Protein AF-A0A6G1X7W9-F1 (afdb_monomer)

Foldseek 3Di:
DDDDDDDDDAQWDWDADPNDIFTFGLPPVLLVLLVVLVVVLVVLVVVLVVVVVCVVVDDPVRVVVSVVSVLVSVQVNCCSGRNPPRSVVVCVVLVVDVVSVVVVVVVVVVVSVVSPPDCVVVVVVVVVVPDD

Organism: NCBI:txid1229268

Mean predicted aligned error: 7.96 Å

Nearest PDB structures (foldseek):
  3syv-assembly3_E  TM=3.782E-01  e=8.386E+00  Mus musculus

Secondary structure (DSSP, 8-state):
-PPP---PPPSEEEEEETTEEEEEE-SHHHHHHHHHHHHHHHHHHHHHHHHHTTGGGS-HHHHHHHHHHHHHHHHHHHHHHH-TTHHHHHHHHTTS-HHHHHHHHHHHHHHHHHHS--HHHHHHHHHHTT--

Solvent-accessible surface area (backbone atoms only — not comparable to full-atom values): 7828 Å² total; per-residue (Å²): 135,88,85,87,84,87,81,85,78,73,59,52,50,77,47,76,56,95,94,40,80,34,63,44,54,64,41,72,69,47,43,52,54,50,51,56,43,51,56,49,42,53,54,51,49,55,53,48,55,62,51,57,78,47,48,93,80,46,52,74,68,55,49,51,55,49,51,54,55,54,51,50,52,52,36,57,45,40,23,67,58,58,33,84,72,35,36,63,57,52,39,55,72,36,69,72,33,64,81,63,40,48,62,57,54,52,52,52,50,56,51,48,56,72,69,47,72,66,63,59,60,62,49,52,53,62,66,59,72,75,72,127

Structure (mmCIF, N/CA/C/O backbone):
data_AF-A0A6G1X7W9-F1
#
_entry.id   AF-A0A6G1X7W9-F1
#
loop_
_atom_site.group_PDB
_atom_site.id
_atom_site.type_symbol
_atom_site.label_atom_id
_atom_site.label_alt_id
_atom_site.label_comp_id
_atom_site.label_asym_id
_atom_site.label_entity_id
_atom_site.label_seq_id
_atom_site.pdbx_PDB_ins_code
_atom_site.Cartn_x
_atom_site.Cartn_y
_atom_site.Cartn_z
_atom_site.occupancy
_atom_site.B_iso_or_equiv
_atom_site.auth_seq_id
_atom_site.auth_comp_id
_atom_site.auth_asym_id
_atom_site.auth_atom_id
_atom_site.pdbx_PDB_model_num
ATOM 1 N N . MET A 1 1 ? 38.014 -1.513 -33.784 1.00 52.16 1 MET A N 1
ATOM 2 C CA . MET A 1 1 ? 37.260 -0.483 -33.035 1.00 52.16 1 MET A CA 1
ATOM 3 C C . MET A 1 1 ? 36.343 -1.215 -32.073 1.00 52.16 1 MET A C 1
ATOM 5 O O . MET A 1 1 ? 35.728 -2.182 -32.504 1.00 52.16 1 MET A O 1
ATOM 9 N N . ALA A 1 2 ? 36.313 -0.844 -30.793 1.00 67.19 2 ALA A N 1
ATOM 10 C CA . ALA A 1 2 ? 35.417 -1.474 -29.826 1.00 67.19 2 ALA A CA 1
ATOM 11 C C . ALA A 1 2 ? 34.045 -0.788 -29.886 1.00 67.19 2 ALA A C 1
ATOM 13 O O . ALA A 1 2 ? 33.973 0.430 -29.745 1.00 67.19 2 ALA A O 1
ATOM 14 N N . ASN A 1 3 ? 32.982 -1.563 -30.106 1.00 70.38 3 ASN A N 1
ATOM 15 C CA . ASN A 1 3 ? 31.612 -1.086 -29.936 1.00 70.38 3 ASN A CA 1
ATOM 16 C C . ASN A 1 3 ? 31.228 -1.238 -28.464 1.00 70.38 3 ASN A C 1
ATOM 18 O O . ASN A 1 3 ? 31.253 -2.345 -27.929 1.00 70.38 3 ASN A O 1
ATOM 22 N N . LEU A 1 4 ? 30.884 -0.124 -27.823 1.00 81.31 4 LEU A N 1
ATOM 23 C CA . LEU A 1 4 ? 30.321 -0.102 -26.478 1.00 81.31 4 LEU A CA 1
ATOM 24 C C . LEU A 1 4 ? 28.799 -0.011 -26.606 1.00 81.31 4 LEU A C 1
ATOM 26 O O . LEU A 1 4 ? 28.287 0.980 -27.120 1.00 81.31 4 LEU A O 1
ATOM 30 N N . ASN A 1 5 ? 28.093 -1.041 -26.140 1.00 81.69 5 ASN A N 1
ATOM 31 C CA . ASN A 1 5 ? 26.633 -1.076 -26.095 1.00 81.69 5 ASN A CA 1
ATOM 32 C C . ASN A 1 5 ? 26.170 -0.968 -24.639 1.00 81.69 5 ASN A C 1
ATOM 34 O O . ASN A 1 5 ? 26.631 -1.720 -23.783 1.00 81.69 5 ASN A O 1
ATOM 38 N N . PHE A 1 6 ? 25.243 -0.051 -24.378 1.00 90.06 6 PHE A N 1
ATOM 39 C CA . PHE A 1 6 ? 24.587 0.145 -23.088 1.00 90.06 6 PHE A CA 1
ATOM 40 C C . PHE A 1 6 ? 23.069 0.130 -23.311 1.00 90.06 6 PHE A C 1
ATOM 42 O O . PHE A 1 6 ? 22.592 0.718 -24.281 1.00 90.06 6 PHE A O 1
ATOM 49 N N . SER A 1 7 ? 22.317 -0.537 -22.433 1.00 86.56 7 SER A N 1
ATOM 50 C CA . SER A 1 7 ? 20.851 -0.590 -22.474 1.00 86.56 7 SER A CA 1
ATOM 51 C C . SER A 1 7 ? 20.291 -0.249 -21.102 1.00 86.56 7 SER A C 1
ATOM 53 O O . SER A 1 7 ? 20.801 -0.726 -20.093 1.00 86.56 7 SER A O 1
ATOM 55 N N . PHE A 1 8 ? 19.220 0.539 -21.077 1.00 86.94 8 PHE A N 1
ATOM 56 C CA . PHE A 1 8 ? 18.464 0.807 -19.859 1.00 86.94 8 PHE A CA 1
ATOM 57 C C . PHE A 1 8 ? 17.506 -0.349 -19.558 1.00 86.94 8 PHE A C 1
ATOM 59 O O . PHE A 1 8 ? 16.936 -0.949 -20.474 1.00 86.94 8 PHE A O 1
ATOM 66 N N . GLU A 1 9 ? 17.319 -0.644 -18.276 1.00 87.69 9 GLU A N 1
ATOM 67 C CA . GLU A 1 9 ? 16.262 -1.539 -17.810 1.00 87.69 9 GLU A CA 1
ATOM 68 C C . GLU A 1 9 ? 14.909 -0.817 -17.791 1.00 87.69 9 GLU A C 1
ATOM 70 O O . GLU A 1 9 ? 14.827 0.414 -17.833 1.00 87.69 9 GLU A O 1
ATOM 75 N N . LYS A 1 10 ? 13.821 -1.589 -17.753 1.00 91.00 10 LYS A N 1
ATOM 76 C CA . LYS A 1 10 ? 12.471 -1.026 -17.658 1.00 91.00 10 LYS A CA 1
ATOM 77 C C . LYS A 1 10 ? 12.242 -0.507 -16.246 1.00 91.00 10 LYS A C 1
ATOM 79 O O . LYS A 1 10 ? 12.539 -1.218 -15.302 1.00 91.00 10 LYS A O 1
ATOM 84 N N . ALA A 1 11 ? 11.648 0.676 -16.110 1.00 93.38 11 ALA A N 1
ATOM 85 C CA . ALA A 1 11 ? 11.397 1.309 -14.817 1.00 93.38 11 ALA A CA 1
ATOM 86 C C . ALA A 1 11 ? 10.173 0.733 -14.073 1.00 93.38 11 ALA A C 1
ATOM 88 O O . ALA A 1 11 ? 9.296 1.480 -13.644 1.00 93.38 11 ALA A O 1
ATOM 89 N N . TYR A 1 12 ? 10.061 -0.593 -13.980 1.00 94.88 12 TYR A N 1
ATOM 90 C CA . TYR A 1 12 ? 9.042 -1.247 -13.163 1.00 94.88 12 TYR A CA 1
ATOM 91 C C . TYR A 1 12 ? 9.511 -2.607 -12.648 1.00 94.88 12 TYR A C 1
ATOM 93 O O . TYR A 1 12 ? 10.212 -3.336 -13.349 1.00 94.88 12 TYR A O 1
ATOM 101 N N . ASP A 1 13 ? 9.025 -2.978 -11.470 1.00 94.50 13 ASP A N 1
ATOM 102 C CA . ASP A 1 13 ? 9.075 -4.351 -10.975 1.00 94.50 13 ASP A CA 1
ATOM 103 C C . ASP A 1 13 ? 7.725 -5.037 -11.198 1.00 94.50 13 ASP A C 1
ATOM 105 O O . ASP A 1 13 ? 6.693 -4.386 -11.377 1.00 94.50 13 ASP A O 1
ATOM 109 N N . THR A 1 14 ? 7.728 -6.369 -11.207 1.00 94.19 14 THR A N 1
ATOM 110 C CA . THR A 1 14 ? 6.503 -7.175 -11.275 1.00 94.19 14 THR A CA 1
ATOM 111 C C . THR A 1 14 ? 6.337 -7.949 -9.978 1.00 94.19 14 THR A C 1
ATOM 113 O O . THR A 1 14 ? 7.256 -8.647 -9.559 1.00 94.19 14 THR A O 1
ATOM 116 N N . ILE A 1 15 ? 5.164 -7.829 -9.361 1.00 93.62 15 ILE A N 1
ATOM 117 C CA . ILE A 1 15 ? 4.764 -8.615 -8.194 1.00 93.62 15 ILE A CA 1
ATOM 118 C C . ILE A 1 15 ? 3.631 -9.535 -8.621 1.00 93.62 15 ILE A C 1
ATOM 120 O O . ILE A 1 15 ? 2.609 -9.069 -9.126 1.00 93.62 15 ILE A O 1
ATOM 124 N N . SER A 1 16 ? 3.797 -10.828 -8.371 1.00 93.31 16 SER A N 1
ATOM 1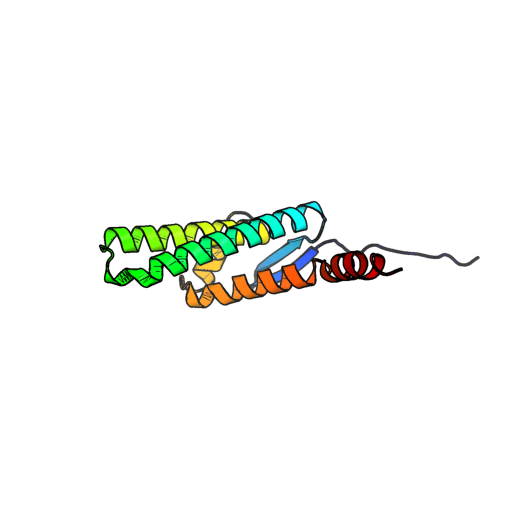25 C CA . SER A 1 16 ? 2.757 -11.829 -8.586 1.00 93.31 16 SER A CA 1
ATOM 126 C C . SER A 1 16 ? 1.995 -12.067 -7.282 1.00 93.31 16 SER A C 1
ATOM 128 O O . SER A 1 16 ? 2.576 -12.491 -6.284 1.00 93.31 16 SER A O 1
ATOM 130 N N . ILE A 1 17 ? 0.689 -11.798 -7.280 1.00 92.19 17 ILE A N 1
ATOM 131 C CA . ILE A 1 17 ? -0.206 -11.999 -6.134 1.00 92.19 17 ILE A CA 1
ATOM 132 C C . ILE A 1 17 ? -1.348 -12.904 -6.585 1.00 92.19 17 ILE A C 1
ATOM 134 O O . ILE A 1 17 ? -2.149 -12.497 -7.424 1.00 92.19 17 ILE A O 1
ATOM 138 N N . ASN A 1 18 ? -1.441 -14.114 -6.021 1.00 87.06 18 ASN A N 1
ATOM 139 C CA . ASN A 1 18 ? -2.487 -15.098 -6.345 1.00 87.06 18 ASN A CA 1
ATOM 140 C C . ASN A 1 18 ? -2.702 -15.249 -7.865 1.00 87.06 18 ASN A C 1
ATOM 142 O O . ASN A 1 18 ? -3.803 -15.031 -8.373 1.00 87.06 18 ASN A O 1
ATOM 146 N N . ASP A 1 19 ? -1.614 -15.548 -8.583 1.00 87.69 19 ASP A N 1
ATOM 147 C CA . ASP A 1 19 ? -1.572 -15.760 -10.039 1.00 87.69 19 ASP A CA 1
ATOM 148 C C . ASP A 1 19 ? -1.913 -14.531 -10.905 1.00 87.69 19 ASP A C 1
ATOM 150 O O . ASP A 1 19 ? -2.164 -14.653 -12.107 1.00 87.69 19 ASP A O 1
ATOM 154 N N . LYS A 1 20 ? -1.904 -13.326 -10.320 1.00 91.75 20 LYS A N 1
ATOM 155 C CA . LYS A 1 20 ? -2.010 -12.057 -11.051 1.00 91.75 20 LYS A CA 1
ATOM 156 C C . LYS A 1 20 ? -0.743 -11.234 -10.915 1.00 91.75 20 LYS A C 1
ATOM 158 O O . LYS A 1 20 ? -0.282 -10.975 -9.806 1.00 91.75 20 LYS A O 1
ATOM 163 N N . ASP A 1 21 ? -0.243 -10.766 -12.050 1.00 94.62 21 ASP A N 1
ATOM 164 C CA . ASP A 1 21 ? 0.931 -9.907 -12.112 1.00 94.62 21 ASP A CA 1
ATOM 165 C C . ASP A 1 21 ? 0.535 -8.435 -12.073 1.00 94.62 21 ASP A C 1
ATOM 167 O O . ASP A 1 21 ? -0.251 -7.948 -12.892 1.00 94.62 21 ASP A O 1
ATOM 171 N N . TYR A 1 22 ? 1.144 -7.713 -11.143 1.00 95.06 22 TYR A N 1
ATOM 172 C CA . TYR A 1 22 ? 1.004 -6.277 -10.996 1.00 95.06 22 TYR A CA 1
ATOM 173 C C . TYR A 1 22 ? 2.342 -5.600 -11.250 1.00 95.06 22 TYR A C 1
ATOM 175 O O . TYR A 1 22 ? 3.383 -6.054 -10.776 1.00 95.06 22 TYR A O 1
ATOM 183 N N . LYS A 1 23 ? 2.313 -4.498 -12.000 1.00 95.25 23 LYS A N 1
ATOM 184 C CA . LYS A 1 23 ? 3.505 -3.701 -12.293 1.00 95.25 23 LYS A CA 1
ATOM 185 C C . LYS A 1 23 ? 3.584 -2.536 -11.326 1.00 95.25 23 LYS A C 1
ATOM 187 O O . LYS A 1 23 ? 2.692 -1.691 -11.337 1.00 95.25 23 LYS A O 1
ATOM 192 N N . LEU A 1 24 ? 4.663 -2.475 -10.556 1.00 95.25 24 LEU A N 1
ATOM 193 C CA . LEU A 1 24 ? 4.985 -1.313 -9.742 1.00 95.25 24 LEU A CA 1
ATOM 194 C C . LEU A 1 24 ? 6.054 -0.493 -10.445 1.00 95.25 24 LEU A C 1
ATOM 196 O O . LEU A 1 24 ? 7.195 -0.929 -10.597 1.00 95.25 24 LEU A O 1
ATOM 200 N N . TYR A 1 25 ? 5.662 0.688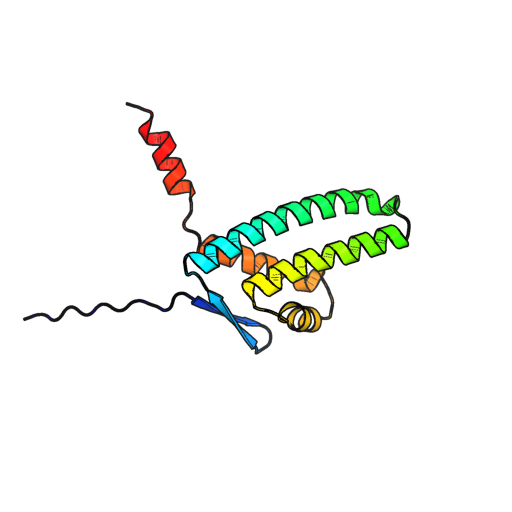 -10.902 1.00 94.50 25 TYR A N 1
ATOM 201 C CA . TYR A 1 25 ? 6.540 1.566 -11.655 1.00 94.50 25 TYR A CA 1
ATOM 202 C C . TYR A 1 25 ? 7.427 2.378 -10.712 1.00 94.50 25 TYR A C 1
ATOM 204 O O . TYR A 1 25 ? 6.966 2.889 -9.696 1.00 94.50 25 TYR A O 1
ATOM 212 N N . TYR A 1 26 ? 8.706 2.502 -11.048 1.00 92.62 26 TYR A N 1
ATOM 213 C CA . TYR A 1 26 ? 9.672 3.298 -10.289 1.00 92.62 26 TYR A CA 1
ATOM 214 C C . TYR A 1 26 ? 10.272 4.440 -11.119 1.00 92.62 26 TYR A C 1
ATOM 216 O O . TYR A 1 26 ? 11.351 4.939 -10.808 1.00 92.62 26 TYR A O 1
ATOM 224 N N . ASP A 1 27 ? 9.581 4.870 -12.176 1.00 92.88 27 ASP A N 1
ATOM 225 C CA . ASP A 1 27 ? 9.852 6.171 -12.784 1.00 92.88 27 ASP A CA 1
ATOM 226 C C . ASP A 1 27 ? 9.563 7.318 -11.793 1.00 92.88 27 ASP A C 1
ATOM 228 O O . ASP A 1 27 ? 8.834 7.147 -10.810 1.00 92.88 27 ASP A O 1
ATOM 232 N N . ASP A 1 28 ? 10.145 8.489 -12.049 1.00 90.44 28 ASP A N 1
ATOM 233 C CA . ASP A 1 28 ? 10.095 9.635 -11.134 1.00 90.44 28 ASP A CA 1
ATOM 234 C C . ASP A 1 28 ? 8.660 10.086 -10.799 1.00 90.44 28 ASP A C 1
ATOM 236 O O . ASP A 1 28 ? 8.379 10.454 -9.652 1.00 90.44 28 ASP A O 1
ATOM 240 N N . ASP A 1 29 ? 7.740 10.037 -11.770 1.00 93.12 29 ASP A N 1
ATOM 241 C CA . ASP A 1 29 ? 6.347 10.447 -11.574 1.00 93.12 29 ASP A CA 1
ATOM 242 C C . ASP A 1 29 ? 5.606 9.442 -10.682 1.00 93.12 29 ASP A C 1
ATOM 244 O O . ASP A 1 29 ? 4.909 9.830 -9.732 1.00 93.12 29 ASP A O 1
ATOM 248 N N . SER A 1 30 ? 5.803 8.147 -10.939 1.00 94.50 30 SER A N 1
ATOM 249 C CA . SER A 1 30 ? 5.235 7.060 -10.141 1.00 94.50 30 SER A CA 1
ATOM 250 C C . SER A 1 30 ? 5.757 7.076 -8.704 1.00 94.50 30 SER A C 1
ATOM 252 O O . SER A 1 30 ? 4.955 7.076 -7.767 1.00 94.50 30 SER A O 1
ATOM 254 N N . LEU A 1 31 ? 7.075 7.190 -8.497 1.00 93.12 31 LEU A N 1
ATOM 255 C CA . LEU A 1 31 ? 7.666 7.244 -7.154 1.00 93.12 31 LEU A CA 1
ATOM 256 C C . LEU A 1 31 ? 7.154 8.436 -6.350 1.00 93.12 31 LEU A C 1
ATOM 258 O O . LEU A 1 31 ? 6.817 8.284 -5.175 1.00 93.12 31 LEU A O 1
ATOM 262 N N . ARG A 1 32 ? 7.040 9.614 -6.974 1.00 9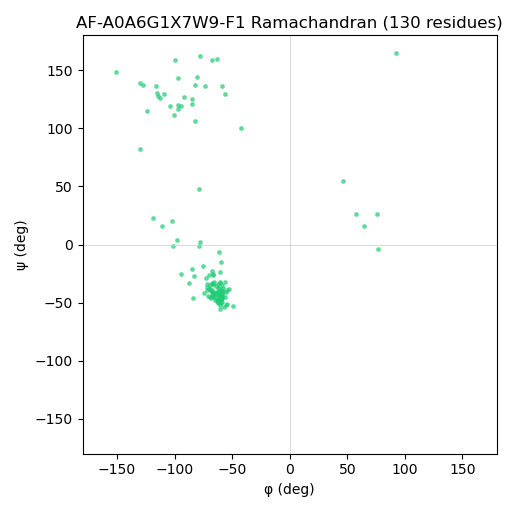1.88 32 ARG A N 1
ATOM 263 C CA . ARG A 1 32 ? 6.489 10.800 -6.310 1.00 91.88 32 ARG A CA 1
ATOM 264 C C . ARG A 1 32 ? 5.047 10.567 -5.863 1.00 91.88 32 ARG A C 1
ATOM 266 O O . ARG A 1 32 ? 4.711 10.840 -4.710 1.00 91.88 32 ARG A O 1
ATOM 273 N N . LYS A 1 33 ? 4.208 10.016 -6.746 1.00 94.31 33 LYS A N 1
ATOM 274 C CA . LYS A 1 33 ? 2.816 9.666 -6.424 1.00 94.31 33 LYS A CA 1
ATOM 275 C C . LYS A 1 33 ? 2.746 8.667 -5.264 1.00 94.31 33 LYS A C 1
ATOM 277 O O . LYS A 1 33 ? 1.933 8.831 -4.355 1.00 94.31 33 LYS A O 1
ATOM 282 N N . TYR A 1 34 ? 3.599 7.647 -5.283 1.00 94.81 34 TYR A N 1
ATOM 283 C CA . TYR A 1 34 ? 3.646 6.603 -4.260 1.00 94.81 34 TYR A CA 1
ATOM 284 C C . TYR A 1 34 ? 4.098 7.142 -2.902 1.00 94.81 34 TYR A C 1
ATOM 286 O O . TYR A 1 34 ? 3.484 6.819 -1.888 1.00 94.81 34 TYR A O 1
ATOM 294 N N . GLN A 1 35 ? 5.103 8.019 -2.872 1.00 92.62 35 GLN A N 1
ATOM 295 C CA . GLN A 1 35 ? 5.552 8.698 -1.654 1.00 92.62 35 GLN A CA 1
ATOM 296 C C . GLN A 1 35 ? 4.450 9.563 -1.037 1.00 92.62 35 GLN A C 1
ATOM 298 O O . GLN A 1 35 ? 4.186 9.463 0.165 1.00 92.62 35 GLN A O 1
ATOM 303 N N . ASP A 1 36 ? 3.775 10.386 -1.845 1.00 92.88 36 ASP A N 1
ATOM 304 C CA . ASP A 1 36 ? 2.673 11.231 -1.375 1.00 92.88 36 ASP A CA 1
ATOM 305 C C . ASP A 1 36 ? 1.539 10.376 -0.788 1.00 92.88 36 ASP A C 1
ATOM 307 O O . ASP A 1 36 ? 1.011 10.675 0.292 1.00 92.88 36 ASP A O 1
ATOM 311 N N . GLN A 1 37 ? 1.215 9.263 -1.451 1.00 94.44 37 GLN A N 1
ATOM 312 C CA . GLN A 1 37 ? 0.198 8.332 -0.976 1.00 94.44 37 GLN A CA 1
ATOM 313 C C . GLN A 1 37 ? 0.627 7.585 0.294 1.00 94.44 37 GLN A C 1
ATOM 315 O O . GLN A 1 37 ? -0.182 7.449 1.210 1.00 94.44 37 GLN A O 1
ATOM 320 N N . ALA A 1 38 ? 1.884 7.153 0.410 1.00 91.69 38 ALA A N 1
ATOM 321 C CA . ALA A 1 38 ? 2.410 6.514 1.617 1.00 91.69 38 ALA A CA 1
ATOM 322 C C . ALA A 1 38 ? 2.375 7.470 2.825 1.00 91.69 38 ALA A C 1
ATOM 324 O O . ALA A 1 38 ? 1.965 7.090 3.927 1.00 91.69 38 ALA A O 1
ATOM 325 N N . LEU A 1 39 ? 2.714 8.749 2.617 1.00 91.81 39 LEU A N 1
ATOM 326 C CA . LEU A 1 39 ? 2.599 9.788 3.644 1.00 91.81 39 LEU A CA 1
ATOM 327 C C . LEU A 1 39 ? 1.143 10.036 4.056 1.00 91.81 39 LEU A C 1
ATOM 329 O O . LEU A 1 39 ? 0.865 10.219 5.247 1.00 91.81 39 LEU A O 1
ATOM 333 N N . LYS A 1 40 ? 0.210 10.055 3.095 1.00 92.50 40 LYS A N 1
ATOM 334 C CA . LYS A 1 40 ? -1.231 10.164 3.368 1.00 92.50 40 LYS A CA 1
ATOM 335 C C . LYS A 1 40 ? -1.717 8.962 4.178 1.00 92.50 40 LYS A C 1
ATOM 337 O O . LYS A 1 40 ? -2.327 9.155 5.229 1.00 92.50 40 LYS A O 1
ATOM 342 N N . TYR A 1 41 ? -1.376 7.751 3.742 1.00 91.31 41 TYR A N 1
ATOM 343 C CA . TYR A 1 41 ? -1.722 6.498 4.406 1.00 91.31 41 TYR A CA 1
ATOM 344 C C . TYR A 1 41 ? -1.267 6.493 5.867 1.00 91.31 41 TYR A C 1
ATOM 346 O O . TYR A 1 41 ? -2.089 6.322 6.763 1.00 91.31 41 TYR A O 1
ATOM 354 N N . LYS A 1 42 ? 0.007 6.810 6.135 1.00 89.62 42 LYS A N 1
ATOM 355 C CA . LYS A 1 42 ? 0.548 6.876 7.502 1.00 89.62 42 LYS A CA 1
ATOM 356 C C . LYS A 1 42 ? -0.238 7.837 8.401 1.00 89.62 42 LYS A C 1
ATOM 358 O O . LYS A 1 42 ? -0.582 7.491 9.529 1.00 89.62 42 LYS A O 1
ATOM 363 N N . LYS A 1 43 ? -0.569 9.032 7.897 1.00 92.06 43 LYS A N 1
ATOM 364 C CA . LYS A 1 43 ? -1.360 10.025 8.647 1.00 92.06 43 LYS A CA 1
ATOM 365 C C . LYS A 1 43 ? -2.768 9.523 8.960 1.00 92.06 43 LYS A C 1
ATOM 367 O O . LYS A 1 43 ? -3.261 9.768 10.062 1.00 92.06 43 LYS A O 1
ATOM 372 N N . GLU A 1 44 ? -3.430 8.875 8.006 1.00 91.19 44 GLU A N 1
ATOM 373 C CA . GLU A 1 44 ? -4.783 8.350 8.206 1.00 91.19 44 GLU A CA 1
ATOM 374 C C . GLU A 1 44 ? -4.794 7.134 9.137 1.00 91.19 44 GLU A C 1
ATOM 376 O O . GLU A 1 44 ? -5.634 7.085 10.035 1.00 91.19 44 GLU A O 1
ATOM 381 N N . VAL A 1 45 ? -3.808 6.238 9.039 1.00 88.19 45 VAL A N 1
ATOM 382 C CA . VAL A 1 45 ? -3.618 5.129 9.988 1.00 88.19 45 VAL A CA 1
ATOM 383 C C . VAL A 1 45 ? -3.399 5.652 11.406 1.00 88.19 45 VAL A C 1
ATOM 385 O O . VAL A 1 45 ? -4.083 5.217 12.329 1.00 88.19 45 VAL A O 1
ATOM 388 N N . ASP A 1 46 ? -2.532 6.647 11.604 1.00 89.31 46 ASP A N 1
ATOM 389 C CA . ASP A 1 46 ? -2.311 7.241 12.929 1.00 89.31 46 ASP A CA 1
ATOM 390 C C . ASP A 1 46 ? -3.599 7.841 13.518 1.00 89.31 46 ASP A C 1
ATOM 392 O O . ASP A 1 46 ? -3.875 7.716 14.717 1.00 89.31 46 ASP A O 1
ATOM 396 N N . LYS A 1 47 ? -4.414 8.505 12.687 1.00 89.31 47 LYS A N 1
ATOM 397 C CA . LYS A 1 47 ? -5.727 9.029 13.099 1.00 89.31 47 LYS A CA 1
ATOM 398 C C . LYS A 1 47 ? -6.704 7.901 13.418 1.00 89.31 47 LYS A C 1
ATOM 400 O O . LYS A 1 47 ? -7.428 8.004 14.411 1.00 89.31 47 LYS A O 1
ATOM 405 N N . TYR A 1 48 ? -6.728 6.855 12.597 1.00 88.62 48 TYR A N 1
ATOM 406 C CA . TYR A 1 48 ? -7.573 5.681 12.772 1.00 88.62 48 TYR A CA 1
ATOM 407 C C . TYR A 1 48 ? -7.246 4.975 14.090 1.00 88.62 48 TYR A C 1
ATOM 409 O O . TYR A 1 48 ? -8.123 4.843 14.938 1.00 88.62 48 TYR A O 1
ATOM 417 N N . LEU A 1 49 ? -5.973 4.657 14.340 1.00 86.94 49 LEU A N 1
ATOM 418 C CA . LEU A 1 49 ? -5.512 4.009 15.570 1.00 86.94 49 LEU A CA 1
ATOM 419 C C . LEU A 1 49 ? -5.839 4.842 16.818 1.00 86.94 49 LEU A C 1
ATOM 421 O O . LEU A 1 49 ? -6.268 4.305 17.839 1.00 86.94 49 LEU A O 1
ATOM 425 N N . LYS A 1 50 ? -5.697 6.174 16.753 1.00 89.69 50 LYS A N 1
ATOM 426 C CA . LYS A 1 50 ? -6.095 7.070 17.857 1.00 89.69 50 LYS A CA 1
ATOM 427 C C . LYS A 1 50 ? -7.590 6.999 18.168 1.00 89.69 50 LYS A C 1
ATOM 429 O O . LYS A 1 50 ? -7.964 7.097 19.335 1.00 89.69 50 LYS A O 1
ATOM 434 N N . LYS A 1 51 ? -8.435 6.864 17.145 1.00 87.62 51 LYS A N 1
ATOM 435 C CA . LYS A 1 51 ? -9.887 6.705 17.302 1.00 87.62 51 LYS A CA 1
ATOM 436 C C . LYS A 1 51 ? -10.244 5.304 17.794 1.00 87.62 51 LYS A C 1
ATOM 438 O O . LYS A 1 51 ? -11.044 5.188 18.713 1.00 87.62 51 LYS A O 1
ATOM 443 N N . GLN A 1 52 ? -9.588 4.276 17.265 1.00 85.31 52 GLN A N 1
ATOM 444 C CA . GLN A 1 52 ? -9.789 2.880 17.650 1.00 85.31 52 GLN A CA 1
ATOM 445 C C . GLN A 1 52 ? -9.471 2.632 19.132 1.00 85.31 52 GLN A C 1
ATOM 447 O O . GLN A 1 52 ? -10.177 1.884 19.794 1.00 85.31 52 GLN A O 1
ATOM 452 N N . LYS A 1 53 ? -8.496 3.340 19.719 1.00 88.12 53 LYS A N 1
ATOM 453 C CA . LYS A 1 53 ? -8.244 3.308 21.178 1.00 88.12 53 LYS A CA 1
ATOM 454 C C . LYS A 1 53 ? -9.433 3.756 22.039 1.00 88.12 53 LYS A C 1
ATOM 456 O O . LYS A 1 53 ? -9.410 3.560 23.246 1.00 88.12 53 LYS A O 1
ATOM 461 N N . LYS A 1 54 ? -10.440 4.401 21.447 1.00 88.06 54 LYS A N 1
ATOM 462 C CA . LYS A 1 54 ? -11.662 4.862 22.119 1.00 88.06 54 LYS A CA 1
ATOM 463 C C . LYS 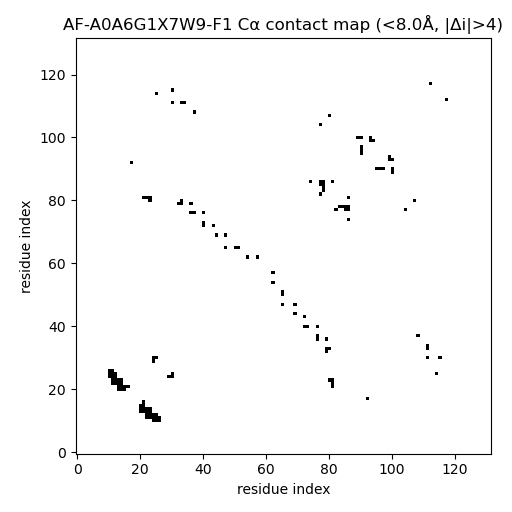A 1 54 ? -12.897 4.069 21.680 1.00 88.06 54 LYS A C 1
ATOM 465 O O . LYS A 1 54 ? -14.004 4.543 21.912 1.00 88.06 54 LYS A O 1
ATOM 470 N N . ILE A 1 55 ? -12.716 2.907 21.043 1.00 85.75 55 ILE A N 1
ATOM 471 C CA . ILE A 1 55 ? -13.804 2.113 20.453 1.00 85.75 55 ILE A CA 1
ATOM 472 C C . ILE A 1 55 ? -14.860 1.695 21.482 1.00 85.75 55 ILE A C 1
ATOM 474 O O . ILE A 1 55 ? -16.047 1.731 21.183 1.00 85.75 55 ILE A O 1
ATOM 478 N N . GLU A 1 56 ? -14.443 1.419 22.719 1.00 88.06 56 GLU A N 1
ATOM 479 C CA . GLU A 1 56 ? -15.329 1.065 23.839 1.00 88.06 56 GLU A CA 1
ATOM 480 C C . GLU A 1 56 ? -16.337 2.174 24.179 1.00 88.06 56 GLU A C 1
ATOM 482 O O . GLU A 1 56 ? -17.403 1.902 24.719 1.00 88.06 56 GLU A O 1
ATOM 487 N N . ASN A 1 57 ? -16.018 3.425 23.829 1.00 91.25 57 ASN A N 1
ATOM 488 C CA . ASN A 1 57 ? -16.870 4.590 24.064 1.00 91.25 57 ASN A CA 1
ATOM 489 C C . ASN A 1 57 ? -17.691 4.992 22.827 1.00 91.25 57 AS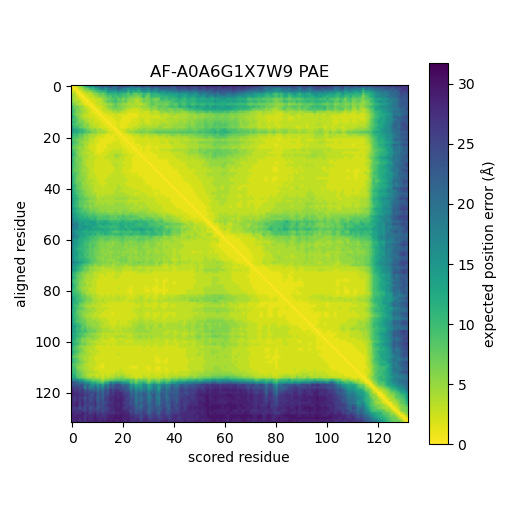N A C 1
ATOM 491 O O . ASN A 1 57 ? -18.336 6.040 22.840 1.00 91.25 57 ASN A O 1
ATOM 495 N N . MET A 1 58 ? -17.620 4.223 21.737 1.00 90.69 58 MET A N 1
ATOM 496 C CA . MET A 1 58 ? -18.321 4.515 20.487 1.00 90.69 58 MET A CA 1
ATOM 497 C C . MET A 1 58 ? -19.627 3.737 20.391 1.00 90.69 58 MET A C 1
ATOM 499 O O . MET A 1 58 ? -19.693 2.567 20.761 1.00 90.69 58 MET A O 1
ATOM 503 N N . THR A 1 59 ? -20.648 4.369 19.816 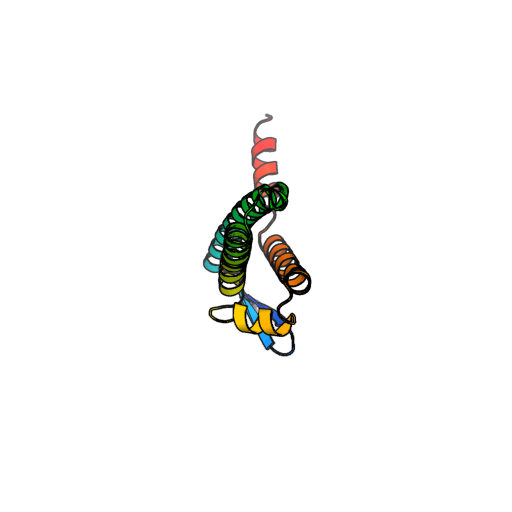1.00 92.25 59 THR A N 1
ATOM 504 C CA . THR A 1 59 ? -21.870 3.665 19.414 1.00 92.25 59 THR A CA 1
ATOM 505 C C . THR A 1 59 ? -21.584 2.709 18.254 1.00 92.25 59 THR A C 1
ATOM 507 O O . THR A 1 59 ? -20.637 2.914 17.496 1.00 92.25 59 THR A O 1
ATOM 510 N N . GLU A 1 60 ? -22.434 1.703 18.046 1.00 89.88 60 GLU A N 1
ATOM 511 C CA . GLU A 1 60 ? -22.301 0.776 16.907 1.00 89.88 60 GLU A CA 1
ATOM 512 C C . GLU A 1 60 ? -22.209 1.504 15.555 1.00 89.88 60 GLU A C 1
ATOM 514 O O . GLU A 1 60 ? -21.423 1.129 14.687 1.00 89.88 60 GLU A O 1
ATOM 519 N N . GLN A 1 61 ? -22.971 2.588 15.381 1.00 91.25 61 GLN A N 1
ATOM 520 C CA . GLN A 1 61 ? -22.925 3.399 14.164 1.00 91.25 61 GLN A CA 1
ATOM 521 C C . GLN A 1 61 ? -21.570 4.103 13.998 1.00 91.25 61 GLN A C 1
ATOM 523 O O . GLN A 1 61 ? -21.009 4.113 12.907 1.00 91.25 61 GLN A O 1
ATOM 528 N N . GLN A 1 62 ? -21.007 4.642 15.082 1.00 88.56 62 GLN A N 1
ATOM 529 C CA . GLN A 1 62 ? -19.682 5.266 15.061 1.00 88.56 62 GLN A CA 1
ATOM 530 C C . GLN A 1 62 ? -18.564 4.251 14.799 1.00 88.56 62 GLN A C 1
ATOM 532 O O . GLN A 1 62 ? -17.582 4.591 14.138 1.00 88.56 62 GLN A O 1
ATOM 537 N N . GLN A 1 63 ? -18.711 3.019 15.293 1.00 87.12 63 GLN A N 1
ATOM 538 C CA . GLN A 1 63 ? -17.778 1.928 15.014 1.00 87.12 63 GLN A CA 1
ATOM 539 C C . GLN A 1 63 ? -17.802 1.558 13.526 1.00 87.12 63 GLN A C 1
ATOM 541 O O . GLN A 1 63 ? -16.747 1.547 12.897 1.00 87.12 63 GLN A O 1
ATOM 546 N N . LYS A 1 64 ? -18.990 1.385 12.931 1.00 88.25 64 LYS A N 1
ATOM 547 C CA . LYS A 1 64 ? -19.131 1.131 11.486 1.00 88.25 64 LYS A CA 1
ATOM 548 C C . LYS A 1 64 ? -18.541 2.249 10.631 1.00 88.25 64 LYS A C 1
ATOM 550 O O . LYS A 1 64 ? -17.769 1.982 9.717 1.00 88.25 64 LYS A O 1
ATOM 555 N N . GLU A 1 65 ? -18.830 3.508 10.956 1.00 89.00 65 GLU A N 1
ATOM 556 C CA . GLU A 1 65 ? -18.242 4.644 10.235 1.00 89.00 65 GLU A CA 1
ATOM 557 C C . GLU A 1 65 ? -16.713 4.694 10.355 1.00 89.00 65 GLU A C 1
ATOM 559 O O . GLU A 1 65 ? -16.025 5.172 9.448 1.00 89.00 65 GLU A O 1
ATOM 564 N N . LEU A 1 66 ? -16.164 4.270 11.499 1.00 87.50 66 LEU A N 1
ATOM 565 C CA . LEU A 1 66 ? -14.722 4.191 11.692 1.00 87.50 66 LEU A CA 1
ATOM 566 C C . LEU A 1 66 ? -14.123 3.095 10.805 1.00 87.50 66 LEU A C 1
ATOM 568 O O . LEU A 1 66 ? -13.135 3.368 10.125 1.00 87.50 66 LEU A O 1
ATOM 572 N N . GLU A 1 67 ? -14.731 1.910 10.772 1.00 86.06 67 GLU A N 1
ATOM 573 C CA . GLU A 1 67 ? -14.322 0.792 9.913 1.00 86.06 67 GLU A CA 1
ATOM 574 C C . GLU A 1 67 ? -14.376 1.158 8.426 1.00 86.06 67 GLU A C 1
ATOM 576 O O . GLU A 1 67 ? -13.395 0.959 7.710 1.00 86.06 67 GLU A O 1
ATOM 581 N N . GLU A 1 68 ? -15.469 1.771 7.965 1.00 87.81 68 GLU A N 1
ATOM 582 C CA . GLU A 1 68 ? -15.614 2.226 6.578 1.00 87.81 68 GLU A CA 1
ATOM 583 C C . GLU A 1 68 ? -14.525 3.235 6.199 1.00 87.81 68 GLU A C 1
ATOM 585 O O . GLU A 1 68 ? -13.892 3.109 5.150 1.00 87.81 68 GLU A O 1
ATOM 590 N N . LYS A 1 69 ? -14.228 4.200 7.081 1.00 86.06 69 LYS A N 1
ATOM 591 C CA . LYS A 1 69 ? -13.109 5.139 6.881 1.00 86.06 69 LYS A CA 1
ATOM 592 C C . LYS A 1 69 ? -11.764 4.419 6.826 1.00 86.06 69 LYS A C 1
ATOM 594 O O . LYS A 1 69 ? -10.915 4.818 6.032 1.00 86.06 69 LYS A O 1
ATOM 599 N N . GLY A 1 70 ? -11.598 3.372 7.636 1.00 84.31 70 GLY A N 1
ATOM 600 C CA . GLY A 1 70 ? -10.488 2.422 7.578 1.00 84.31 70 GLY A CA 1
ATOM 601 C C . GLY A 1 70 ? -10.254 1.893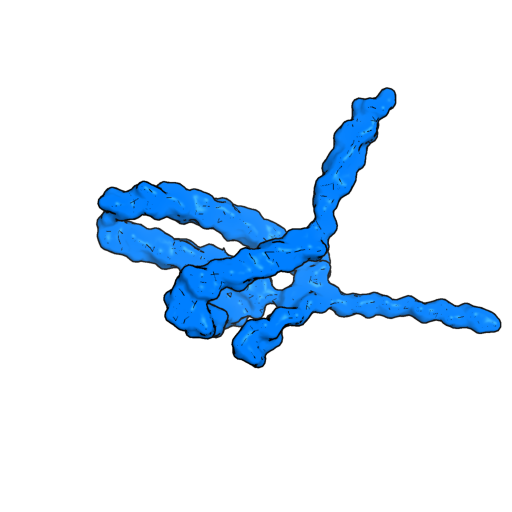 6.165 1.00 84.31 70 GLY A C 1
ATOM 602 O O . GLY A 1 70 ? -9.165 2.007 5.608 1.00 84.31 70 GLY A O 1
ATOM 603 N N . MET A 1 71 ? -11.315 1.371 5.556 1.00 87.75 71 MET A N 1
ATOM 604 C CA . MET A 1 71 ? -11.255 0.752 4.231 1.00 87.75 71 MET A CA 1
ATOM 605 C C . MET A 1 71 ? -10.958 1.752 3.112 1.00 87.75 71 MET A C 1
ATOM 607 O O . MET A 1 71 ? -10.281 1.399 2.147 1.00 87.75 71 MET A O 1
ATOM 611 N N . VAL A 1 72 ? -11.419 3.002 3.231 1.00 91.31 72 VAL A N 1
ATOM 612 C CA . VAL A 1 72 ? -11.229 4.023 2.186 1.00 91.31 72 VAL A CA 1
ATOM 613 C C . VAL A 1 72 ? -9.749 4.323 1.947 1.00 91.31 72 VAL A C 1
ATOM 615 O O . VAL A 1 72 ? -9.302 4.278 0.803 1.00 91.31 72 VAL A O 1
ATOM 618 N N . PHE A 1 73 ? -8.960 4.593 2.993 1.00 88.81 73 PHE A N 1
ATOM 619 C CA . PHE A 1 73 ? -7.547 4.942 2.784 1.00 88.81 73 PHE A CA 1
ATOM 620 C C . PHE A 1 73 ? -6.699 3.734 2.362 1.00 88.81 73 PHE A C 1
ATOM 622 O O . PHE A 1 73 ? -5.717 3.902 1.639 1.00 88.81 73 PHE A O 1
ATOM 629 N N . VAL A 1 74 ? -7.082 2.519 2.775 1.00 92.56 74 VAL A N 1
ATOM 630 C CA . VAL A 1 74 ? -6.456 1.276 2.296 1.00 92.56 74 VAL A CA 1
ATOM 631 C C . VAL A 1 74 ? -6.745 1.091 0.809 1.00 92.56 74 VAL A C 1
ATOM 633 O O . VAL A 1 74 ? -5.827 0.805 0.046 1.00 92.56 74 VAL A O 1
ATOM 636 N N . ARG A 1 75 ? -7.993 1.303 0.377 1.00 95.19 75 ARG A N 1
ATOM 637 C CA . ARG A 1 75 ? -8.373 1.243 -1.038 1.00 95.19 75 ARG A CA 1
ATOM 638 C C . ARG A 1 75 ? -7.558 2.209 -1.879 1.00 95.19 75 ARG A C 1
ATOM 640 O O . ARG A 1 75 ? -6.921 1.779 -2.832 1.00 95.19 75 ARG A O 1
ATOM 647 N N . GLU A 1 76 ? -7.532 3.483 -1.500 1.00 94.62 76 GLU A N 1
ATOM 648 C CA . GLU A 1 76 ? -6.769 4.497 -2.234 1.00 94.62 76 GLU A CA 1
ATOM 649 C C . GLU A 1 76 ? -5.276 4.154 -2.310 1.00 94.62 76 GLU A C 1
ATOM 651 O O . GLU A 1 76 ? -4.639 4.383 -3.339 1.00 94.62 76 GLU A O 1
ATOM 656 N N . PHE A 1 77 ? -4.705 3.609 -1.228 1.00 95.31 77 PHE A N 1
ATOM 657 C CA . PHE A 1 77 ? -3.324 3.134 -1.226 1.00 95.31 77 PHE A CA 1
ATOM 658 C C . PHE A 1 77 ? -3.142 2.020 -2.257 1.00 95.31 77 PHE A C 1
ATOM 660 O O . PHE A 1 77 ? -2.331 2.155 -3.164 1.00 95.31 77 PHE A O 1
ATOM 667 N N . VAL A 1 78 ? -3.937 0.958 -2.183 1.00 96.19 78 VAL A N 1
ATOM 668 C CA . VAL A 1 78 ? -3.792 -0.204 -3.067 1.00 96.19 78 VAL A CA 1
ATOM 669 C C . VAL A 1 78 ? -3.993 0.183 -4.524 1.00 96.19 78 VAL A C 1
ATOM 671 O O . VAL A 1 78 ? -3.161 -0.150 -5.359 1.00 96.19 78 VAL A O 1
ATOM 674 N N . GLU A 1 79 ? -5.031 0.953 -4.836 1.00 96.50 79 GLU A N 1
ATOM 675 C CA . GLU A 1 79 ? -5.306 1.371 -6.212 1.00 96.50 79 GLU A CA 1
ATOM 676 C C . GLU A 1 79 ? -4.238 2.312 -6.771 1.00 96.50 79 GLU A C 1
ATOM 678 O O . GLU A 1 79 ? -3.990 2.331 -7.977 1.00 96.50 79 GLU A O 1
ATOM 683 N N . THR A 1 80 ? -3.549 3.059 -5.905 1.00 96.44 80 THR A N 1
ATOM 684 C CA . THR A 1 80 ? -2.423 3.894 -6.324 1.00 96.44 80 THR A CA 1
ATOM 685 C C . THR A 1 80 ? -1.253 3.055 -6.828 1.00 96.44 80 THR A C 1
ATOM 687 O O . THR A 1 80 ? -0.696 3.401 -7.870 1.00 96.44 80 THR A O 1
ATOM 690 N N . PHE A 1 81 ? -0.903 1.974 -6.127 1.00 95.69 81 PHE A N 1
ATOM 691 C CA . PHE A 1 81 ? 0.234 1.113 -6.471 1.00 95.69 81 PHE A CA 1
ATOM 692 C C . PHE A 1 81 ? -0.125 0.067 -7.529 1.00 95.69 81 PHE A C 1
ATOM 694 O O . PHE A 1 81 ? 0.597 -0.106 -8.504 1.00 95.69 81 PHE A O 1
ATOM 701 N N . TYR A 1 82 ? -1.265 -0.600 -7.363 1.00 95.50 82 TYR A N 1
ATOM 702 C CA . TYR A 1 82 ? -1.658 -1.783 -8.128 1.00 95.50 82 TYR A CA 1
ATOM 703 C C . TYR A 1 82 ? -2.680 -1.487 -9.239 1.00 95.50 82 TYR A C 1
ATOM 705 O O . TYR A 1 82 ? -3.053 -2.390 -9.988 1.00 95.50 82 TYR A O 1
ATOM 713 N N . GLY A 1 83 ? -3.119 -0.231 -9.377 1.00 94.81 83 GLY A N 1
ATOM 714 C CA . GLY A 1 83 ? -4.061 0.220 -10.405 1.00 94.81 83 GLY A CA 1
ATOM 715 C C . GLY A 1 83 ? -5.529 0.181 -9.971 1.00 94.81 83 GLY A C 1
ATOM 716 O O . GLY A 1 83 ? -5.895 -0.436 -8.972 1.00 94.81 83 GLY A O 1
ATOM 717 N N . GLU A 1 84 ? -6.391 0.858 -10.724 1.00 94.44 84 GLU A N 1
ATOM 718 C CA . GLU A 1 84 ? -7.825 0.962 -10.424 1.00 94.44 84 GLU A CA 1
ATOM 719 C C . GLU A 1 84 ? -8.505 -0.419 -10.373 1.00 94.44 84 GLU A C 1
ATOM 721 O O . GLU A 1 84 ? -8.226 -1.296 -11.193 1.00 94.44 84 GLU A O 1
ATOM 726 N N . GLY A 1 85 ? -9.372 -0.641 -9.377 1.00 93.25 85 GLY A N 1
ATOM 727 C CA . GLY A 1 85 ? -10.076 -1.915 -9.184 1.00 93.25 85 GLY A CA 1
ATOM 728 C C . GLY A 1 85 ? -9.229 -3.045 -8.581 1.00 93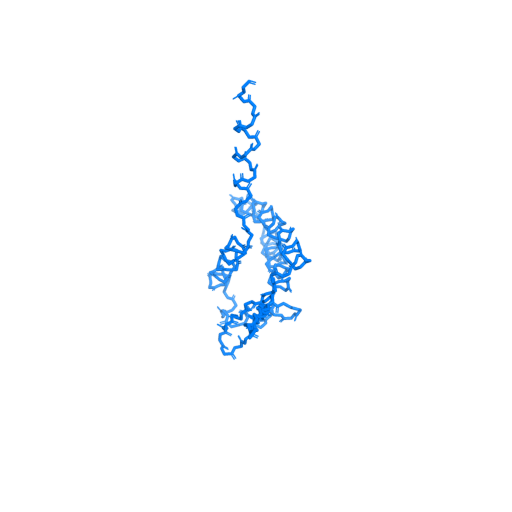.25 85 GLY A C 1
ATOM 729 O O . GLY A 1 85 ? -9.757 -4.119 -8.268 1.00 93.25 85 GLY A O 1
ATOM 730 N N . SER A 1 86 ? -7.928 -2.822 -8.360 1.00 95.31 86 SER A N 1
ATOM 731 C CA . SER A 1 86 ? -7.049 -3.802 -7.711 1.00 95.31 86 SER A CA 1
ATOM 732 C C . SER A 1 86 ? -7.458 -4.081 -6.264 1.00 95.31 86 SER A C 1
ATOM 734 O O . SER A 1 86 ? -7.400 -5.236 -5.843 1.00 95.31 86 SER A O 1
ATOM 736 N N . TYR A 1 87 ? -7.944 -3.071 -5.530 1.00 95.06 87 TYR A N 1
ATOM 737 C CA . TYR A 1 87 ? -8.368 -3.227 -4.138 1.00 95.06 87 TYR A CA 1
ATOM 738 C C . TYR A 1 87 ? -9.421 -4.319 -3.975 1.00 95.06 87 TYR A C 1
ATOM 740 O O . TYR A 1 87 ? -9.225 -5.221 -3.170 1.00 95.06 87 TYR A O 1
ATOM 748 N N . GLU A 1 88 ? -10.506 -4.280 -4.752 1.00 94.00 88 GLU A N 1
ATOM 749 C CA . GLU A 1 88 ? -11.593 -5.256 -4.620 1.00 94.00 88 GLU A CA 1
ATOM 750 C C . GLU A 1 88 ? -11.092 -6.677 -4.902 1.00 94.00 88 GLU A C 1
ATOM 752 O O . GLU A 1 88 ? -11.362 -7.603 -4.141 1.00 94.00 88 GLU A O 1
ATOM 757 N N . THR A 1 89 ? -10.286 -6.835 -5.955 1.00 94.38 89 THR A N 1
ATOM 758 C CA . THR A 1 89 ? -9.690 -8.127 -6.317 1.00 94.38 89 THR A CA 1
ATOM 759 C C . THR A 1 89 ? -8.811 -8.671 -5.192 1.00 94.38 89 THR A C 1
ATOM 761 O O . THR A 1 89 ? -8.951 -9.826 -4.789 1.00 94.38 89 THR A O 1
ATOM 764 N N . LEU A 1 90 ? -7.899 -7.846 -4.682 1.00 94.88 90 LEU A N 1
ATOM 765 C CA . LEU A 1 90 ? -6.925 -8.250 -3.673 1.00 94.88 90 LEU A CA 1
ATOM 766 C C . LEU A 1 90 ? -7.595 -8.469 -2.309 1.00 94.88 90 LEU A C 1
ATOM 768 O O . LEU A 1 90 ? -7.232 -9.391 -1.584 1.00 94.88 90 LEU A O 1
ATOM 772 N N . TYR A 1 91 ? -8.599 -7.659 -1.967 1.00 94.44 91 TYR A N 1
ATOM 773 C CA . TYR A 1 91 ? -9.344 -7.774 -0.715 1.00 94.44 91 TYR A CA 1
ATOM 774 C C . TYR A 1 91 ? -10.230 -9.022 -0.699 1.00 94.44 91 TYR A C 1
ATOM 776 O O . TYR A 1 91 ? -10.315 -9.723 0.310 1.00 94.44 91 TYR A O 1
ATOM 784 N N . GLN A 1 92 ? -10.841 -9.372 -1.833 1.00 94.25 92 GLN A N 1
ATOM 785 C CA . GLN A 1 92 ? -11.507 -10.665 -1.976 1.00 94.25 92 GLN A CA 1
ATOM 786 C C . GLN A 1 92 ? -10.513 -11.819 -1.829 1.00 94.25 92 GLN A C 1
ATOM 788 O O . GLN A 1 92 ? -10.797 -12.778 -1.110 1.00 94.25 92 GLN A O 1
ATOM 793 N N . ALA A 1 93 ? -9.333 -11.707 -2.443 1.00 93.25 93 ALA A N 1
ATOM 794 C CA . ALA A 1 93 ? -8.304 -12.737 -2.370 1.00 93.25 93 ALA A CA 1
ATOM 795 C C . ALA A 1 93 ? -7.705 -12.907 -0.959 1.00 93.25 93 ALA A C 1
ATOM 797 O O . ALA A 1 93 ? -7.279 -14.005 -0.610 1.00 93.25 93 ALA A O 1
ATOM 798 N N . SER A 1 94 ? -7.741 -11.873 -0.108 1.00 92.88 94 SER A N 1
ATOM 799 C CA . SER A 1 94 ? -7.370 -11.985 1.313 1.00 92.88 94 SER A CA 1
ATOM 800 C C . SER A 1 94 ? -8.456 -12.629 2.191 1.00 92.88 94 SER A C 1
ATOM 802 O O . SER A 1 94 ? -8.291 -12.736 3.411 1.00 92.88 94 SER A O 1
ATOM 804 N N . GLY A 1 95 ? -9.579 -13.051 1.596 1.00 93.31 95 GLY A N 1
ATOM 805 C CA . GLY A 1 95 ? -10.742 -13.581 2.306 1.00 93.31 95 GLY A CA 1
ATOM 806 C C . GLY A 1 95 ? -11.569 -12.495 2.992 1.00 93.31 95 GLY A C 1
ATOM 807 O O . GLY A 1 95 ? -12.206 -12.769 4.006 1.00 93.31 95 GLY A O 1
ATOM 808 N N . LYS A 1 96 ? -11.531 -11.253 2.482 1.00 92.25 96 LYS A N 1
ATOM 809 C CA . LYS A 1 96 ? -12.156 -10.066 3.097 1.00 92.25 96 LYS A CA 1
ATOM 810 C C . LYS A 1 96 ? -11.659 -9.795 4.523 1.00 92.25 96 LYS A C 1
ATOM 812 O O . LYS A 1 96 ? -12.346 -9.182 5.338 1.00 92.25 96 LYS A O 1
ATOM 817 N N . SER A 1 97 ? -10.440 -10.234 4.830 1.00 89.50 97 SER A N 1
ATOM 818 C CA . SER A 1 97 ? -9.794 -10.022 6.122 1.00 89.50 97 SER A CA 1
ATOM 819 C C . SER A 1 97 ? -8.744 -8.933 5.989 1.00 89.50 97 SER A C 1
ATOM 821 O O . SER A 1 97 ? -7.772 -9.094 5.249 1.00 89.50 97 SER A O 1
ATOM 823 N N . MET A 1 98 ? -8.911 -7.835 6.733 1.00 87.56 98 MET A N 1
ATOM 824 C CA . MET A 1 98 ? -7.875 -6.803 6.792 1.00 87.56 98 MET A CA 1
ATOM 825 C C . MET A 1 98 ? -6.600 -7.309 7.455 1.00 87.56 98 MET A C 1
ATOM 827 O O . MET A 1 98 ? -5.523 -6.932 7.020 1.00 87.56 98 MET A O 1
ATOM 831 N N . ILE A 1 99 ? -6.694 -8.220 8.427 1.00 88.31 99 ILE A N 1
ATOM 832 C CA . ILE A 1 99 ? -5.516 -8.827 9.065 1.00 88.31 99 ILE A CA 1
ATOM 833 C C . ILE A 1 99 ? -4.654 -9.546 8.020 1.00 88.31 99 ILE A C 1
ATOM 835 O O . ILE A 1 99 ? -3.441 -9.375 8.008 1.00 88.31 99 ILE A O 1
ATOM 839 N N . ASN A 1 100 ? -5.282 -10.276 7.096 1.00 91.06 100 ASN A N 1
ATOM 840 C CA . ASN A 1 100 ? -4.576 -10.955 6.004 1.00 91.06 100 ASN A CA 1
ATOM 841 C C . ASN A 1 100 ? -4.127 -9.995 4.895 1.00 91.06 100 ASN A C 1
ATOM 843 O O . ASN A 1 100 ? -3.285 -10.350 4.078 1.00 91.06 100 ASN A O 1
ATOM 847 N N . PHE A 1 101 ? -4.714 -8.800 4.834 1.00 92.25 101 PHE A N 1
ATOM 848 C CA . PHE A 1 101 ? -4.431 -7.801 3.810 1.00 92.25 101 PHE A CA 1
ATOM 849 C C . PHE A 1 101 ? -3.260 -6.885 4.189 1.00 92.25 101 PHE A C 1
ATOM 851 O O . PHE A 1 101 ? -2.501 -6.469 3.320 1.00 92.25 101 PHE A O 1
ATOM 858 N N . MET A 1 102 ? -3.078 -6.591 5.481 1.00 90.56 102 MET A N 1
ATOM 859 C CA . MET A 1 102 ? -2.001 -5.718 5.971 1.00 90.56 102 MET A CA 1
ATOM 860 C C . MET A 1 102 ? -0.587 -6.147 5.534 1.00 90.56 102 MET A C 1
ATOM 862 O O . MET A 1 102 ? 0.162 -5.257 5.135 1.00 90.56 102 MET A O 1
ATOM 866 N N . PRO A 1 103 ? -0.221 -7.447 5.492 1.00 93.88 103 PRO A N 1
ATOM 867 C CA . PRO A 1 103 ? 1.088 -7.869 4.990 1.00 93.88 103 PRO A CA 1
ATOM 868 C C . PRO A 1 103 ? 1.385 -7.402 3.559 1.00 93.88 103 PRO A C 1
ATOM 870 O O . PRO A 1 103 ? 2.530 -7.103 3.238 1.00 93.88 103 PRO A O 1
ATOM 873 N N . LEU A 1 104 ? 0.365 -7.286 2.698 1.00 94.44 104 LEU A N 1
ATOM 874 C CA . LEU A 1 104 ? 0.541 -6.742 1.349 1.00 94.44 104 LEU A CA 1
ATOM 875 C C . LEU A 1 104 ? 0.899 -5.253 1.394 1.00 94.44 104 LEU A C 1
ATOM 877 O O . LEU A 1 104 ? 1.749 -4.794 0.634 1.00 94.44 104 LEU A O 1
ATOM 881 N N . ILE A 1 105 ? 0.257 -4.491 2.280 1.00 94.19 105 ILE A N 1
ATOM 882 C CA . ILE A 1 105 ? 0.546 -3.066 2.454 1.00 94.19 105 ILE A CA 1
ATOM 883 C C . ILE A 1 105 ? 1.979 -2.871 2.947 1.00 94.19 105 ILE A C 1
ATOM 885 O O . ILE A 1 105 ? 2.705 -2.061 2.376 1.00 94.19 105 ILE A O 1
ATOM 889 N N . GLU A 1 106 ? 2.391 -3.635 3.959 1.00 93.75 106 GLU A N 1
ATOM 890 C CA . GLU A 1 106 ? 3.753 -3.609 4.505 1.00 93.75 106 GLU A CA 1
ATOM 891 C C . GLU A 1 106 ? 4.784 -3.957 3.429 1.00 93.75 106 GLU A C 1
ATOM 893 O O . GLU A 1 106 ? 5.686 -3.165 3.176 1.00 93.75 106 GLU A O 1
ATOM 898 N N . TYR A 1 107 ? 4.568 -5.050 2.691 1.00 95.06 107 TYR A N 1
ATOM 899 C CA . TYR A 1 107 ? 5.421 -5.435 1.565 1.00 95.06 107 TYR A CA 1
ATOM 900 C C . TYR A 1 107 ? 5.550 -4.326 0.508 1.00 95.06 107 TYR A C 1
ATOM 902 O O . TYR A 1 107 ? 6.629 -4.076 -0.024 1.00 95.06 107 TYR A O 1
ATOM 910 N N . THR A 1 108 ? 4.449 -3.633 0.210 1.00 95.44 108 THR A N 1
ATOM 911 C CA . THR A 1 108 ? 4.434 -2.531 -0.766 1.00 95.44 108 THR A CA 1
ATOM 912 C C . THR A 1 108 ? 5.229 -1.322 -0.271 1.00 95.44 108 THR A C 1
ATOM 914 O O . THR A 1 108 ? 5.912 -0.667 -1.058 1.00 95.44 108 THR A O 1
ATOM 917 N N . LEU A 1 109 ? 5.136 -1.012 1.025 1.00 93.50 109 LEU A N 1
ATOM 918 C CA . LEU A 1 109 ? 5.897 0.069 1.650 1.00 93.50 109 LEU A CA 1
ATOM 919 C C . LEU A 1 109 ? 7.393 -0.256 1.681 1.00 93.50 109 LEU A C 1
ATOM 921 O O . LEU A 1 109 ? 8.189 0.589 1.284 1.00 93.50 109 LEU A O 1
ATOM 925 N N . ASP A 1 110 ? 7.762 -1.484 2.046 1.00 93.75 110 ASP A N 1
ATOM 926 C CA . ASP A 1 110 ? 9.155 -1.943 2.034 1.00 93.75 110 ASP A CA 1
ATOM 927 C C . ASP A 1 110 ? 9.741 -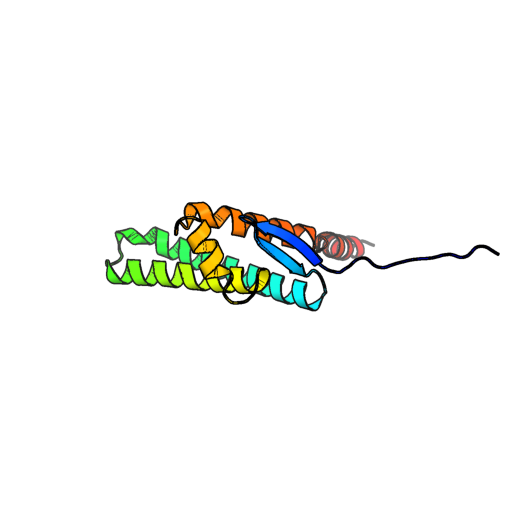1.907 0.615 1.00 93.75 110 ASP A C 1
ATOM 929 O O . ASP A 1 110 ? 10.878 -1.476 0.402 1.00 93.75 110 ASP A O 1
ATOM 933 N N . TRP A 1 111 ? 8.949 -2.309 -0.386 1.00 94.50 111 TRP A N 1
ATOM 934 C CA . TRP A 1 111 ? 9.331 -2.174 -1.787 1.00 94.50 111 TRP A CA 1
ATOM 935 C C . TRP A 1 111 ? 9.570 -0.706 -2.161 1.00 94.50 111 TRP A C 1
ATOM 937 O O . TRP A 1 111 ? 10.601 -0.399 -2.763 1.00 94.50 111 TRP A O 1
ATOM 947 N N . LEU A 1 112 ? 8.671 0.210 -1.781 1.00 93.25 112 LEU A N 1
ATOM 948 C CA . LEU A 1 112 ? 8.834 1.638 -2.061 1.00 93.25 112 LEU A CA 1
ATOM 949 C C . LEU A 1 112 ? 10.114 2.185 -1.419 1.00 93.25 112 LEU A C 1
ATOM 951 O O . LEU A 1 112 ? 10.891 2.857 -2.098 1.00 93.25 112 LEU A O 1
ATOM 955 N N . ASP A 1 113 ? 10.355 1.866 -0.148 1.00 90.25 113 ASP A N 1
ATOM 956 C CA . ASP A 1 113 ? 11.560 2.278 0.575 1.00 90.25 113 ASP A CA 1
ATOM 957 C C . ASP A 1 113 ? 12.832 1.725 -0.090 1.00 90.25 113 ASP A C 1
ATOM 959 O O . ASP A 1 113 ? 13.849 2.411 -0.133 1.00 90.25 113 ASP A O 1
ATOM 963 N N . SER A 1 114 ? 12.776 0.537 -0.704 1.00 90.12 114 SER A N 1
ATOM 964 C CA . SER A 1 114 ? 13.910 -0.016 -1.462 1.00 90.12 114 SER A CA 1
ATOM 965 C C . SER A 1 114 ? 14.213 0.726 -2.773 1.00 90.12 114 SER A C 1
ATOM 967 O O . SER A 1 114 ? 15.350 0.700 -3.251 1.00 90.12 114 SER A O 1
ATOM 969 N N . LYS A 1 115 ? 13.206 1.372 -3.378 1.00 88.19 115 LYS A N 1
ATOM 970 C CA . LYS A 1 115 ? 13.332 2.091 -4.660 1.00 88.19 115 LYS A CA 1
ATOM 971 C C . LYS A 1 115 ? 13.611 3.570 -4.491 1.00 88.19 115 LYS A C 1
ATOM 973 O O . LYS A 1 115 ? 14.183 4.187 -5.387 1.00 88.19 115 LYS A O 1
ATOM 978 N N . VAL A 1 116 ? 13.215 4.142 -3.362 1.00 79.19 116 VAL A N 1
ATOM 979 C CA . VAL A 1 116 ? 13.550 5.512 -3.005 1.00 79.19 116 VAL A CA 1
ATOM 980 C C . VAL A 1 116 ? 14.958 5.489 -2.411 1.00 79.19 116 VAL A C 1
ATOM 982 O O . VAL A 1 116 ? 15.122 5.034 -1.283 1.00 79.19 116 VAL A O 1
ATOM 985 N N . PRO A 1 117 ? 15.991 5.968 -3.129 1.00 63.62 117 PRO A N 1
ATOM 986 C CA . PRO A 1 117 ? 17.335 6.004 -2.578 1.00 63.62 117 PRO A CA 1
ATOM 987 C C . PRO A 1 117 ? 17.303 6.800 -1.281 1.00 63.62 117 PRO A C 1
ATOM 989 O O . PRO A 1 117 ? 16.763 7.910 -1.247 1.00 63.62 117 PRO A O 1
ATOM 992 N N . ASP A 1 118 ? 17.872 6.202 -0.239 1.00 54.44 118 ASP A N 1
ATOM 993 C CA . ASP A 1 118 ? 17.951 6.722 1.114 1.00 54.44 118 ASP A CA 1
ATOM 994 C C . ASP A 1 118 ? 18.294 8.223 1.068 1.00 54.44 118 ASP A C 1
ATOM 996 O O . ASP A 1 118 ? 19.438 8.640 0.846 1.00 54.44 118 ASP A O 1
ATOM 1000 N N . LEU A 1 119 ? 17.284 9.086 1.234 1.00 46.97 119 LEU A N 1
ATOM 1001 C CA . LEU A 1 119 ? 17.482 10.540 1.278 1.00 46.97 119 LEU A CA 1
ATOM 1002 C C . LEU A 1 119 ? 18.391 10.934 2.461 1.00 46.97 119 LEU A C 1
ATOM 1004 O O . LEU A 1 119 ? 18.800 12.096 2.575 1.00 46.97 119 LEU A O 1
ATOM 1008 N N . ASP A 1 120 ? 18.750 9.977 3.319 1.00 47.50 120 ASP A N 1
ATOM 1009 C CA . ASP A 1 120 ? 19.739 10.117 4.371 1.00 47.50 120 ASP A CA 1
ATOM 1010 C C . ASP A 1 120 ? 21.178 10.308 3.866 1.00 47.50 120 ASP A C 1
ATOM 1012 O O . ASP A 1 120 ? 21.948 10.971 4.565 1.00 47.50 120 ASP A O 1
ATOM 1016 N N . GLU A 1 121 ? 21.563 9.900 2.648 1.00 45.97 121 GLU A N 1
ATOM 1017 C CA . GLU A 1 121 ? 22.868 10.317 2.094 1.00 45.97 121 GLU A CA 1
ATOM 1018 C C . GLU A 1 121 ? 22.895 11.818 1.756 1.00 45.97 121 GLU A C 1
ATOM 1020 O O . GLU A 1 121 ? 23.871 12.516 2.061 1.00 45.97 121 GLU A O 1
ATOM 1025 N N . LYS A 1 122 ? 21.788 12.371 1.235 1.00 47.81 122 LYS A N 1
ATOM 1026 C CA . LYS A 1 122 ? 21.656 13.824 1.006 1.00 47.81 122 LYS A CA 1
ATOM 1027 C C . LYS A 1 122 ? 21.567 14.607 2.321 1.00 47.81 122 LYS A C 1
ATOM 1029 O O . LYS A 1 122 ? 22.140 15.696 2.407 1.00 47.81 122 LYS A O 1
ATOM 1034 N N . LYS A 1 123 ? 20.938 14.062 3.372 1.00 47.50 123 LYS A N 1
ATOM 1035 C CA . LYS A 1 123 ? 20.964 14.678 4.713 1.00 47.50 123 LYS A CA 1
ATOM 1036 C C . LYS A 1 123 ? 22.352 14.604 5.353 1.00 47.50 123 LYS A C 1
ATOM 1038 O O . LYS A 1 123 ? 22.830 15.626 5.842 1.00 47.50 123 LYS A O 1
ATOM 1043 N N . LYS A 1 124 ? 23.052 13.463 5.302 1.00 44.97 124 LYS A N 1
ATOM 1044 C CA . LYS A 1 124 ? 24.426 13.331 5.830 1.00 44.97 124 LYS A CA 1
ATOM 1045 C C . LYS A 1 124 ? 25.389 14.318 5.165 1.00 44.97 124 LYS A C 1
ATOM 1047 O O . LYS A 1 124 ? 26.172 14.955 5.872 1.00 44.97 124 LYS A O 1
ATOM 1052 N N . ALA A 1 125 ? 25.293 14.531 3.850 1.00 53.78 125 ALA A N 1
ATOM 1053 C CA . ALA A 1 125 ? 26.103 15.525 3.137 1.00 53.78 125 ALA A CA 1
ATOM 1054 C C . ALA A 1 125 ? 25.777 16.984 3.532 1.00 53.78 125 ALA A C 1
ATOM 1056 O O . ALA A 1 125 ? 26.676 17.826 3.590 1.00 53.78 125 ALA A O 1
ATOM 1057 N N . TYR A 1 126 ? 24.513 17.291 3.847 1.00 48.84 126 TYR A N 1
ATOM 1058 C CA . TYR A 1 126 ? 24.089 18.629 4.281 1.00 48.84 126 TYR A CA 1
ATOM 1059 C C . TYR A 1 126 ? 24.576 18.981 5.702 1.00 48.84 126 TYR A C 1
ATOM 1061 O O . TYR A 1 126 ? 24.952 20.125 5.959 1.00 48.84 126 TYR A O 1
ATOM 1069 N N . TYR A 1 127 ? 24.657 18.001 6.613 1.00 44.06 127 TYR A N 1
ATOM 1070 C CA . TYR A 1 127 ? 25.168 18.210 7.978 1.00 44.06 127 TYR A CA 1
ATOM 1071 C C . TYR A 1 127 ? 26.701 18.156 8.089 1.00 44.06 127 TYR A C 1
ATOM 1073 O O . TYR A 1 127 ? 27.274 18.813 8.958 1.00 44.06 127 TYR A O 1
ATOM 1081 N N . THR A 1 128 ? 27.388 17.430 7.203 1.00 47.25 128 THR A N 1
ATOM 1082 C CA . THR A 1 128 ? 28.862 17.326 7.214 1.00 47.25 128 THR A CA 1
ATOM 1083 C C . THR A 1 128 ? 29.570 18.463 6.474 1.00 47.25 128 THR A C 1
ATOM 1085 O O . THR A 1 128 ? 30.714 18.770 6.801 1.00 47.25 128 THR A O 1
ATOM 1088 N N . LYS A 1 129 ? 28.895 19.177 5.560 1.00 46.50 129 LYS A N 1
ATOM 1089 C CA . LYS A 1 129 ? 29.454 20.375 4.895 1.00 46.50 129 LYS A CA 1
ATOM 1090 C C . LYS A 1 129 ? 29.423 21.662 5.733 1.00 46.50 129 LYS A C 1
ATOM 1092 O O . LYS A 1 129 ? 29.920 22.682 5.269 1.00 46.50 129 LYS A O 1
ATOM 1097 N N . LYS A 1 130 ? 28.896 21.636 6.965 1.00 44.53 130 LYS A N 1
ATOM 1098 C CA . LYS A 1 130 ? 28.865 22.800 7.879 1.00 44.53 130 LYS A CA 1
ATOM 1099 C C . LYS A 1 130 ? 29.922 22.771 8.995 1.00 44.53 130 LYS A C 1
ATOM 1101 O O . LYS A 1 130 ? 29.775 23.462 9.999 1.00 44.53 130 LYS A O 1
ATOM 1106 N N . ARG A 1 131 ? 30.993 21.989 8.826 1.00 42.62 131 ARG A N 1
ATOM 1107 C CA . ARG A 1 131 ? 32.200 22.054 9.665 1.00 42.62 131 ARG A CA 1
ATOM 1108 C C . ARG A 1 131 ? 33.456 22.142 8.800 1.00 42.62 131 ARG A C 1
ATOM 1110 O O . ARG A 1 131 ? 34.125 21.142 8.561 1.00 42.62 131 ARG A O 1
ATOM 1117 N N . LYS A 1 132 ? 33.762 23.354 8.352 1.00 37.31 132 LYS A N 1
ATOM 1118 C CA . LYS A 1 132 ? 35.125 23.865 8.214 1.00 37.31 132 LYS A CA 1
ATOM 1119 C C . LYS A 1 132 ? 35.086 25.375 8.360 1.00 37.31 132 LYS A C 1
ATOM 1121 O O . LYS A 1 132 ? 34.134 25.968 7.808 1.00 37.31 132 LYS A O 1
#

pLDDT: mean 85.45, std 15.14, range [37.31, 96.5]

Radius of gyration: 19.8 Å; Cα contacts (8 Å, |Δi|>4): 74; chains: 1; bounding box: 60×40×57 Å

Sequence (132 aa):
MANLNFSFEKAYDTISINDKDYKLYYDDDSLRKYQDQALKYKKEVDKYLKKQKKIENMTEQQQKELEEKGMVFVREFVETFYGEGSYETLYQASGKSMINFMPLIEYTLDWLDSKVPDLDEKKKAYYTKKRK